Protein AF-A0A8S0FG00-F1 (afdb_monomer_lite)

Sequence (134 aa):
MITYLLPLLIGYTGGKLVGGERGGVVGAITTMGVIVGADMPMFLGSMIAGPLGGWCIKHFDRWVDGKIKSGFEMLVNNFSAGIIGMILAILAFLGIGPIVEALSKMLAAGVNFMVVHDMLPLASIFVEPAKILF

Structure (mmCIF, N/CA/C/O backbone):
data_AF-A0A8S0FG00-F1
#
_entry.id   AF-A0A8S0FG00-F1
#
loop_
_atom_site.group_PDB
_atom_site.id
_atom_site.type_symbol
_atom_site.label_atom_id
_atom_site.label_alt_id
_atom_site.label_comp_id
_atom_site.label_asym_id
_atom_site.label_entity_id
_atom_site.label_seq_id
_atom_site.pdbx_PDB_ins_code
_atom_site.Cartn_x
_atom_site.Cartn_y
_atom_site.Cartn_z
_atom_site.occupancy
_atom_site.B_iso_or_equiv
_atom_site.auth_seq_id
_atom_site.auth_comp_id
_atom_site.auth_asym_id
_atom_site.auth_atom_id
_atom_site.pdbx_PDB_model_num
ATOM 1 N N . MET A 1 1 ? 11.756 -12.050 -1.640 1.00 77.12 1 MET A N 1
ATOM 2 C CA . MET A 1 1 ? 11.766 -10.809 -0.823 1.00 77.12 1 MET A CA 1
ATOM 3 C C . MET A 1 1 ? 11.304 -9.592 -1.617 1.00 77.12 1 MET A C 1
ATOM 5 O O . MET A 1 1 ? 10.416 -8.901 -1.143 1.00 77.12 1 MET A O 1
ATOM 9 N N . ILE A 1 2 ? 11.851 -9.360 -2.813 1.00 85.06 2 ILE A N 1
ATOM 10 C CA . ILE A 1 2 ? 11.575 -8.170 -3.637 1.00 85.06 2 ILE A CA 1
ATOM 11 C C . ILE A 1 2 ? 10.119 -8.098 -4.134 1.00 85.06 2 ILE A C 1
ATOM 13 O O . ILE A 1 2 ? 9.536 -7.028 -4.136 1.00 85.06 2 ILE A O 1
ATOM 17 N N . THR A 1 3 ? 9.489 -9.224 -4.476 1.00 85.75 3 THR A N 1
ATOM 18 C CA . THR A 1 3 ? 8.106 -9.227 -4.996 1.00 85.75 3 THR A CA 1
ATOM 19 C C . THR A 1 3 ? 7.037 -8.991 -3.926 1.00 85.75 3 THR A C 1
ATOM 21 O O . THR A 1 3 ? 6.010 -8.390 -4.206 1.00 85.75 3 THR A O 1
ATOM 24 N N . TYR A 1 4 ? 7.268 -9.462 -2.697 1.00 90.94 4 TYR A N 1
ATOM 25 C CA . TYR A 1 4 ? 6.240 -9.492 -1.649 1.00 90.94 4 TYR A CA 1
ATOM 26 C C . TYR A 1 4 ? 6.625 -8.636 -0.448 1.00 90.94 4 TYR A C 1
ATOM 28 O O . TYR A 1 4 ? 5.962 -7.656 -0.137 1.00 90.94 4 TYR A O 1
ATOM 36 N N . LEU A 1 5 ? 7.723 -8.996 0.222 1.00 93.06 5 LEU A N 1
ATOM 37 C CA . LEU A 1 5 ? 8.092 -8.423 1.512 1.00 93.06 5 LEU A CA 1
ATOM 38 C C . LEU A 1 5 ? 8.384 -6.922 1.424 1.00 93.06 5 LEU A C 1
ATOM 40 O O . LEU A 1 5 ? 7.823 -6.161 2.203 1.00 93.06 5 LEU A O 1
ATOM 44 N N . LEU A 1 6 ? 9.242 -6.493 0.492 1.00 93.62 6 LEU A N 1
ATOM 45 C CA . LEU A 1 6 ? 9.607 -5.076 0.392 1.00 93.62 6 LEU A CA 1
ATOM 46 C C . LEU A 1 6 ? 8.406 -4.193 -0.000 1.00 93.62 6 LEU A C 1
ATOM 48 O O . LEU A 1 6 ? 8.141 -3.236 0.730 1.00 93.62 6 LEU A O 1
ATOM 52 N N . PRO A 1 7 ? 7.614 -4.525 -1.041 1.00 93.81 7 PRO A N 1
ATOM 53 C CA . PRO A 1 7 ? 6.412 -3.765 -1.363 1.00 93.81 7 PRO A CA 1
ATOM 54 C C . PRO A 1 7 ? 5.398 -3.751 -0.216 1.00 93.81 7 PRO A C 1
ATOM 56 O O . PRO A 1 7 ? 4.852 -2.698 0.095 1.00 93.81 7 PRO A O 1
ATOM 59 N N . LEU A 1 8 ? 5.187 -4.871 0.488 1.00 96.19 8 LEU A N 1
ATOM 60 C CA . LEU A 1 8 ? 4.289 -4.904 1.650 1.00 96.19 8 LEU A CA 1
ATOM 61 C C . LEU A 1 8 ? 4.749 -3.972 2.774 1.00 96.19 8 LEU A C 1
ATOM 63 O O . LEU A 1 8 ? 3.917 -3.291 3.368 1.00 96.19 8 LEU A O 1
ATOM 67 N N . LEU A 1 9 ? 6.052 -3.909 3.057 1.00 96.50 9 LEU A N 1
ATOM 68 C CA . LEU A 1 9 ? 6.595 -3.000 4.070 1.00 96.50 9 LEU A CA 1
ATOM 69 C C . LEU A 1 9 ? 6.442 -1.532 3.660 1.00 96.50 9 LEU A C 1
ATOM 71 O O . LEU A 1 9 ? 6.124 -0.694 4.505 1.00 96.50 9 LEU A O 1
ATOM 75 N N . ILE A 1 10 ? 6.614 -1.220 2.375 1.00 95.62 10 ILE A N 1
ATOM 76 C CA . ILE A 1 10 ? 6.372 0.125 1.834 1.00 95.62 10 ILE A CA 1
ATOM 77 C C . ILE A 1 10 ? 4.894 0.483 1.962 1.00 95.62 10 ILE A C 1
ATOM 79 O O . ILE A 1 10 ? 4.562 1.543 2.494 1.00 95.62 10 ILE A O 1
ATOM 83 N N . GLY A 1 11 ? 4.012 -0.430 1.561 1.00 96.88 11 GLY A N 1
ATOM 84 C CA . GLY A 1 11 ? 2.568 -0.289 1.690 1.00 96.88 11 GLY A CA 1
ATOM 85 C C . GLY A 1 11 ? 2.123 -0.073 3.136 1.00 96.88 11 GLY A C 1
ATOM 86 O O . GLY A 1 11 ? 1.365 0.856 3.424 1.00 96.88 11 GLY A O 1
ATOM 87 N N . TYR A 1 12 ? 2.643 -0.882 4.062 1.00 98.12 12 TYR A N 1
ATOM 88 C CA . TYR A 1 12 ? 2.389 -0.744 5.495 1.00 98.12 12 TYR A CA 1
ATOM 89 C C . TYR A 1 12 ? 2.873 0.607 6.017 1.00 98.12 12 TYR A C 1
ATOM 91 O O . TYR A 1 12 ? 2.142 1.307 6.712 1.00 98.12 12 TYR A O 1
ATOM 9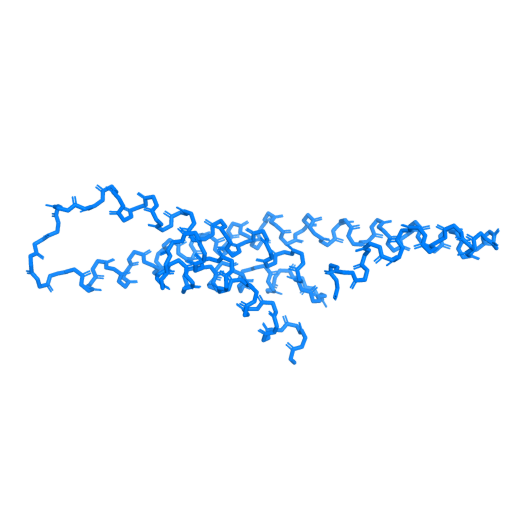9 N N . THR A 1 13 ? 4.094 1.005 5.668 1.00 97.44 13 THR A N 1
ATOM 100 C CA . THR A 1 13 ? 4.679 2.265 6.140 1.00 97.44 13 THR A CA 1
ATOM 101 C C . THR A 1 13 ? 3.896 3.462 5.608 1.00 97.44 13 THR A C 1
ATOM 103 O O . THR A 1 13 ? 3.518 4.341 6.382 1.00 97.44 13 THR A O 1
ATOM 106 N N . GLY A 1 14 ? 3.567 3.468 4.314 1.00 96.62 14 GLY A N 1
ATOM 107 C CA . GLY A 1 14 ? 2.749 4.508 3.695 1.00 96.62 14 GLY A CA 1
ATOM 108 C C . GLY A 1 14 ? 1.349 4.592 4.304 1.00 96.62 14 GLY A C 1
ATOM 109 O O . GLY A 1 14 ? 0.886 5.679 4.650 1.00 96.62 14 GLY A O 1
ATOM 110 N N . GLY A 1 15 ? 0.696 3.448 4.518 1.00 97.69 15 GLY A N 1
ATOM 111 C CA . GLY A 1 15 ? -0.599 3.393 5.195 1.00 97.69 15 GLY A CA 1
ATOM 112 C C . GLY A 1 15 ? -0.526 3.881 6.641 1.00 97.69 15 GLY A C 1
ATOM 113 O O . GLY A 1 15 ? -1.399 4.631 7.091 1.00 97.69 15 GLY A O 1
ATOM 114 N N . LYS A 1 16 ? 0.549 3.529 7.354 1.00 98.06 16 LYS A N 1
ATOM 115 C CA . LYS A 1 16 ? 0.779 3.928 8.744 1.00 98.06 16 LYS A CA 1
ATOM 116 C C . LYS A 1 16 ? 0.989 5.427 8.903 1.00 98.06 16 LYS A C 1
ATOM 118 O O . LYS A 1 16 ? 0.446 6.014 9.837 1.00 98.06 16 LYS A O 1
ATOM 123 N N . LEU A 1 17 ? 1.706 6.056 7.975 1.00 97.50 17 LEU A N 1
ATOM 124 C CA . LEU A 1 17 ? 1.891 7.510 7.960 1.00 97.50 17 LEU A CA 1
ATOM 125 C C . LEU A 1 17 ? 0.560 8.265 7.837 1.00 97.50 17 LEU A C 1
ATOM 127 O O . LEU A 1 17 ? 0.406 9.343 8.409 1.00 97.50 17 LEU A O 1
ATOM 131 N N . VAL A 1 18 ? -0.419 7.701 7.125 1.00 96.75 18 VAL A N 1
ATOM 132 C CA . VAL A 1 18 ? -1.717 8.354 6.926 1.00 96.75 18 VAL A CA 1
ATOM 133 C C . VAL A 1 18 ? -2.703 8.034 8.052 1.00 96.75 18 VAL A C 1
ATOM 135 O O . VAL A 1 18 ? -3.314 8.959 8.601 1.00 96.75 18 VAL A O 1
ATOM 138 N N . GLY A 1 19 ? -2.871 6.751 8.386 1.00 93.75 19 GLY A N 1
ATOM 139 C CA . GLY A 1 19 ? -3.941 6.234 9.252 1.00 93.75 19 GLY A CA 1
ATOM 140 C C . GLY A 1 19 ? -3.477 5.536 10.536 1.00 93.75 19 GLY A C 1
ATOM 141 O O . GLY A 1 19 ? -4.250 4.778 11.118 1.00 93.75 19 GLY A O 1
ATOM 142 N N . GLY A 1 20 ? -2.230 5.739 10.975 1.00 96.12 20 GLY A N 1
ATOM 143 C CA . GLY A 1 20 ? -1.679 5.078 12.165 1.00 96.12 20 GLY A CA 1
ATOM 144 C C . GLY A 1 20 ? -1.568 3.558 11.996 1.00 96.12 20 GLY A C 1
ATOM 145 O O . GLY A 1 20 ? -1.541 3.054 10.879 1.00 96.12 20 GLY A O 1
ATOM 146 N N . GLU A 1 21 ? -1.523 2.789 13.086 1.00 95.31 21 GLU A N 1
ATOM 147 C CA . GLU A 1 21 ? -1.324 1.327 12.988 1.00 95.31 21 GLU A CA 1
ATOM 148 C C . GLU A 1 21 ? -2.398 0.628 12.142 1.00 95.31 21 GLU A C 1
ATOM 150 O O . GLU A 1 21 ? -2.084 -0.229 11.318 1.00 95.31 21 GLU A O 1
ATOM 155 N N . ARG A 1 22 ? -3.665 1.045 12.269 1.00 95.06 22 ARG A N 1
ATOM 156 C CA . ARG A 1 22 ? -4.760 0.498 11.451 1.00 95.06 22 ARG A CA 1
ATOM 157 C C . ARG A 1 22 ? -4.586 0.836 9.976 1.00 95.06 22 ARG A C 1
ATOM 159 O O . ARG A 1 22 ? -4.796 -0.024 9.123 1.00 95.06 22 ARG A O 1
ATOM 166 N N . GLY A 1 23 ? -4.142 2.057 9.685 1.00 96.75 23 GLY A N 1
ATOM 167 C CA . GLY A 1 23 ? -3.748 2.461 8.341 1.00 96.75 23 GLY A CA 1
ATOM 168 C C . GLY A 1 23 ? -2.632 1.603 7.765 1.00 96.75 23 GLY A C 1
ATOM 169 O O . GLY A 1 23 ? -2.696 1.256 6.590 1.00 96.75 23 GLY A O 1
ATOM 170 N N . GLY A 1 24 ? -1.658 1.202 8.582 1.00 97.44 24 GLY A N 1
ATOM 171 C CA . GLY A 1 24 ? -0.599 0.288 8.158 1.00 97.44 24 GLY A CA 1
ATOM 172 C C . GLY A 1 24 ? -1.139 -1.081 7.756 1.00 97.44 24 GLY A C 1
ATOM 173 O O . GLY A 1 24 ? -0.837 -1.567 6.666 1.00 97.44 24 GLY A O 1
ATOM 174 N N . VAL A 1 25 ? -2.006 -1.671 8.583 1.00 96.75 25 VAL A N 1
ATOM 175 C CA . VAL A 1 25 ? -2.632 -2.972 8.287 1.00 96.75 25 VAL A CA 1
ATOM 176 C C . VAL A 1 25 ? -3.458 -2.912 6.998 1.00 96.75 25 VAL A C 1
ATOM 178 O O . VAL A 1 25 ? -3.265 -3.736 6.106 1.00 96.75 25 VAL A O 1
ATOM 181 N N . VAL A 1 26 ? -4.335 -1.913 6.849 1.00 97.81 26 VAL A N 1
ATOM 182 C CA . VAL A 1 26 ? -5.169 -1.764 5.639 1.00 97.81 26 VAL A CA 1
ATOM 183 C C . VAL A 1 26 ? -4.326 -1.417 4.407 1.00 97.81 26 VAL A C 1
ATOM 185 O O . VAL A 1 26 ? -4.592 -1.928 3.317 1.00 97.81 26 VAL A O 1
ATOM 188 N N . GLY A 1 27 ? -3.279 -0.606 4.566 1.00 97.50 27 GLY A N 1
ATOM 189 C CA . GLY A 1 27 ? -2.317 -0.291 3.510 1.00 97.50 27 GLY A CA 1
ATOM 190 C C . GLY A 1 27 ? -1.568 -1.528 3.013 1.00 97.50 27 GLY A C 1
ATOM 191 O O . GLY A 1 27 ? -1.420 -1.708 1.803 1.00 97.50 27 GLY A O 1
ATOM 192 N N . ALA A 1 28 ? -1.174 -2.431 3.915 1.00 97.81 28 ALA A N 1
ATOM 193 C CA . ALA A 1 28 ? -0.562 -3.708 3.555 1.00 97.81 28 ALA A CA 1
ATOM 194 C C . ALA A 1 28 ? -1.541 -4.631 2.809 1.00 97.81 28 ALA A C 1
ATOM 196 O O . ALA A 1 28 ? -1.178 -5.185 1.771 1.00 97.81 28 ALA A O 1
ATOM 197 N N . ILE A 1 29 ? -2.793 -4.745 3.273 1.00 97.31 29 ILE A N 1
ATOM 198 C CA . ILE A 1 29 ? -3.832 -5.537 2.585 1.00 97.31 29 ILE A CA 1
ATOM 199 C C . ILE A 1 29 ? -4.076 -4.994 1.171 1.00 97.31 29 ILE A C 1
ATOM 201 O O . ILE A 1 29 ? -4.059 -5.749 0.201 1.00 97.31 29 ILE A O 1
ATOM 205 N N . THR A 1 30 ? -4.240 -3.676 1.041 1.00 96.75 30 THR A N 1
ATOM 206 C CA . THR A 1 30 ? -4.458 -3.014 -0.256 1.00 96.75 30 THR A CA 1
ATOM 207 C C . THR A 1 30 ? -3.275 -3.247 -1.197 1.00 96.75 30 THR A C 1
ATOM 209 O O . THR A 1 30 ? -3.455 -3.557 -2.373 1.00 96.75 30 THR A O 1
ATOM 212 N N . THR A 1 31 ? -2.055 -3.165 -0.664 1.00 96.44 31 THR A N 1
ATOM 213 C CA . THR A 1 31 ? -0.818 -3.425 -1.409 1.00 96.44 31 THR A CA 1
ATOM 214 C C . THR A 1 31 ? -0.732 -4.866 -1.897 1.00 96.44 31 THR A C 1
ATOM 216 O O . THR A 1 31 ? -0.278 -5.097 -3.016 1.00 96.44 31 THR A O 1
ATOM 219 N N . MET A 1 32 ? -1.225 -5.835 -1.120 1.00 96.25 32 MET A N 1
ATOM 220 C CA . MET A 1 32 ? -1.303 -7.223 -1.573 1.00 96.25 32 MET A CA 1
ATOM 221 C C . MET A 1 32 ? -2.164 -7.360 -2.834 1.00 96.25 32 MET A C 1
ATOM 223 O O . MET A 1 32 ? -1.786 -8.090 -3.746 1.00 96.25 32 MET A O 1
ATOM 227 N N . GLY A 1 33 ? -3.265 -6.608 -2.930 1.00 94.00 33 GLY A N 1
ATOM 228 C CA . GLY A 1 33 ? -4.086 -6.551 -4.144 1.00 94.00 33 GLY A CA 1
ATOM 229 C C . GLY A 1 33 ? -3.296 -6.119 -5.381 1.00 94.00 33 GLY A C 1
ATOM 230 O O . GLY A 1 33 ? -3.445 -6.706 -6.448 1.00 94.00 33 GLY A O 1
ATOM 231 N N . VAL A 1 34 ? -2.388 -5.154 -5.228 1.00 93.12 34 VAL A N 1
ATOM 232 C CA . VAL A 1 34 ? -1.516 -4.705 -6.323 1.00 93.12 34 VAL A CA 1
ATOM 233 C C . VAL A 1 34 ? -0.468 -5.753 -6.689 1.00 93.12 34 VAL A C 1
ATOM 235 O O . VAL A 1 34 ? -0.234 -5.986 -7.870 1.00 93.12 34 VAL A O 1
ATOM 238 N N . ILE A 1 35 ? 0.152 -6.395 -5.694 1.00 93.25 35 ILE A N 1
ATOM 239 C CA . ILE A 1 35 ? 1.196 -7.408 -5.914 1.00 93.25 35 ILE A CA 1
ATOM 240 C C . ILE A 1 35 ? 0.640 -8.620 -6.666 1.00 93.25 35 ILE A C 1
ATOM 242 O O . ILE A 1 35 ? 1.298 -9.134 -7.559 1.00 93.25 35 ILE A O 1
ATOM 246 N N . VAL A 1 36 ? -0.566 -9.081 -6.321 1.00 90.75 36 VAL A N 1
ATOM 247 C CA . VAL A 1 36 ? -1.194 -10.229 -7.003 1.00 90.75 36 VAL A CA 1
ATOM 248 C C . VAL A 1 36 ? -1.592 -9.885 -8.445 1.00 90.75 36 VAL A C 1
ATOM 250 O O . VAL A 1 36 ? -1.744 -10.782 -9.267 1.00 90.75 36 VAL A O 1
ATOM 253 N N . GLY A 1 37 ? -1.753 -8.597 -8.761 1.00 82.62 37 GLY A N 1
ATOM 254 C CA . GLY A 1 37 ? -2.153 -8.115 -10.082 1.00 82.62 37 GLY A CA 1
ATOM 255 C C . GLY A 1 37 ? -1.024 -7.915 -11.086 1.00 82.62 37 GLY A C 1
ATOM 256 O O . GLY A 1 37 ? -1.317 -7.452 -12.182 1.00 82.62 37 GLY A O 1
ATOM 257 N N . ALA A 1 38 ? 0.232 -8.214 -10.739 1.00 82.44 38 ALA A N 1
ATOM 258 C CA . ALA A 1 38 ? 1.361 -8.006 -11.640 1.00 82.44 38 ALA A CA 1
ATOM 259 C C . ALA A 1 38 ? 2.464 -9.059 -11.471 1.00 82.44 38 ALA A C 1
ATOM 261 O O . ALA A 1 38 ? 2.789 -9.477 -10.362 1.00 82.44 38 ALA A O 1
ATOM 262 N N . ASP A 1 39 ? 3.119 -9.401 -12.581 1.00 80.81 39 ASP A N 1
ATOM 263 C CA . ASP A 1 39 ? 4.244 -10.350 -12.612 1.00 80.81 39 ASP A CA 1
ATOM 264 C C . ASP A 1 39 ? 5.594 -9.718 -12.216 1.00 80.81 39 ASP A C 1
ATOM 266 O O . ASP A 1 39 ? 6.634 -10.380 -12.208 1.00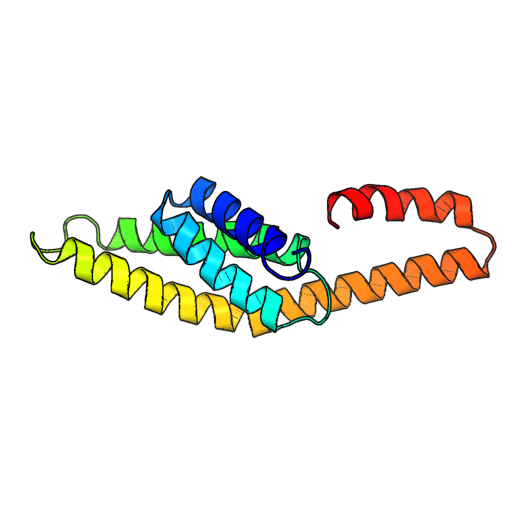 80.81 39 ASP A O 1
ATOM 270 N N . MET A 1 40 ? 5.605 -8.424 -11.886 1.00 80.56 40 MET A N 1
ATOM 271 C CA . MET A 1 40 ? 6.804 -7.660 -11.543 1.00 80.56 40 MET A CA 1
ATOM 272 C C . MET A 1 40 ? 6.713 -7.050 -10.137 1.00 80.56 40 MET A C 1
ATOM 274 O O . MET A 1 40 ? 5.611 -6.821 -9.639 1.00 80.56 40 MET A O 1
ATOM 278 N N . PRO A 1 41 ? 7.846 -6.761 -9.467 1.00 84.50 41 PRO A N 1
ATOM 279 C CA . PRO A 1 41 ? 7.831 -6.110 -8.159 1.00 84.50 41 PRO A CA 1
ATOM 280 C C . PRO A 1 41 ? 7.084 -4.768 -8.166 1.00 84.50 41 PRO A C 1
ATOM 282 O O . PRO A 1 41 ? 7.462 -3.834 -8.870 1.00 84.50 41 PRO A O 1
ATOM 285 N N . MET A 1 42 ? 6.038 -4.654 -7.342 1.00 88.69 42 MET A N 1
ATOM 286 C CA . MET A 1 42 ? 5.128 -3.500 -7.333 1.00 88.69 42 MET A CA 1
ATOM 287 C C . MET A 1 42 ? 5.532 -2.415 -6.331 1.00 88.69 42 MET A C 1
ATOM 289 O O . MET A 1 42 ? 4.724 -1.993 -5.504 1.00 88.69 42 MET A O 1
ATOM 293 N N . PHE A 1 43 ? 6.769 -1.927 -6.410 1.00 90.00 43 PHE A N 1
ATOM 294 C CA . PHE A 1 43 ? 7.246 -0.821 -5.571 1.00 90.00 43 PHE A CA 1
ATOM 295 C C . PHE A 1 43 ? 6.395 0.441 -5.755 1.00 90.00 43 PHE A C 1
ATOM 297 O O . PHE A 1 43 ? 5.732 0.881 -4.816 1.00 90.00 43 PHE A O 1
ATOM 304 N N . LEU A 1 44 ? 6.294 0.954 -6.982 1.00 88.44 44 LEU A N 1
ATOM 305 C CA . LEU A 1 44 ? 5.469 2.127 -7.290 1.00 88.44 44 LEU A CA 1
ATOM 306 C C . LEU A 1 44 ? 3.986 1.907 -6.948 1.00 88.44 44 LEU A C 1
ATOM 308 O O . LEU A 1 44 ? 3.335 2.773 -6.365 1.00 88.44 44 LEU A O 1
ATOM 312 N N . GLY A 1 45 ? 3.473 0.711 -7.236 1.00 91.00 45 GLY A N 1
ATOM 313 C CA . GLY A 1 45 ? 2.115 0.320 -6.869 1.00 91.00 45 GLY A CA 1
ATOM 314 C C . GLY A 1 45 ? 1.869 0.374 -5.358 1.00 91.00 45 GLY A C 1
ATOM 315 O O . GLY A 1 45 ? 0.863 0.927 -4.916 1.00 91.00 45 GLY A O 1
ATOM 316 N N . SER A 1 46 ? 2.814 -0.124 -4.558 1.00 93.88 46 SER A N 1
ATOM 317 C CA . SER A 1 46 ? 2.743 -0.103 -3.092 1.00 93.88 46 SER A CA 1
ATOM 318 C C . SER A 1 46 ? 2.841 1.303 -2.492 1.00 93.88 46 SER A C 1
ATOM 320 O O . SER A 1 46 ? 2.142 1.600 -1.521 1.00 93.88 46 SER A O 1
ATOM 322 N N . MET A 1 47 ? 3.626 2.199 -3.103 1.00 93.31 47 MET A N 1
ATOM 323 C CA . MET A 1 47 ? 3.732 3.606 -2.687 1.00 93.31 47 MET A CA 1
ATOM 324 C C . MET A 1 47 ? 2.417 4.372 -2.865 1.00 93.31 47 MET A C 1
ATOM 326 O O . MET A 1 47 ? 2.164 5.325 -2.133 1.00 93.31 47 MET A O 1
ATOM 330 N N . ILE A 1 48 ? 1.574 3.951 -3.811 1.00 93.06 48 ILE A N 1
ATOM 331 C CA . ILE A 1 48 ? 0.252 4.541 -4.051 1.00 93.06 48 ILE A CA 1
ATOM 332 C C . ILE A 1 48 ? -0.803 3.838 -3.183 1.00 93.06 48 ILE A C 1
ATOM 334 O O . ILE A 1 48 ? -1.544 4.482 -2.438 1.00 93.06 48 ILE A O 1
ATOM 338 N N . ALA A 1 49 ? -0.850 2.507 -3.240 1.00 95.38 49 ALA A N 1
ATOM 339 C CA . ALA A 1 49 ? -1.854 1.690 -2.564 1.00 95.38 49 ALA A CA 1
ATOM 340 C C . ALA A 1 49 ? -1.796 1.783 -1.033 1.00 95.38 49 ALA A C 1
ATOM 342 O O . ALA A 1 49 ? -2.842 1.840 -0.387 1.00 95.38 49 ALA A O 1
ATOM 343 N N . GLY A 1 50 ? -0.596 1.829 -0.448 1.00 96.31 50 GLY A N 1
ATOM 344 C CA . GLY A 1 50 ? -0.405 1.910 1.000 1.00 96.31 50 GLY A CA 1
ATOM 345 C C . GLY A 1 50 ? -1.078 3.137 1.625 1.00 96.31 50 GLY A C 1
ATOM 346 O O . GLY A 1 50 ? -2.002 2.977 2.429 1.00 96.31 50 GLY A O 1
ATOM 347 N N . PRO A 1 51 ? -0.671 4.3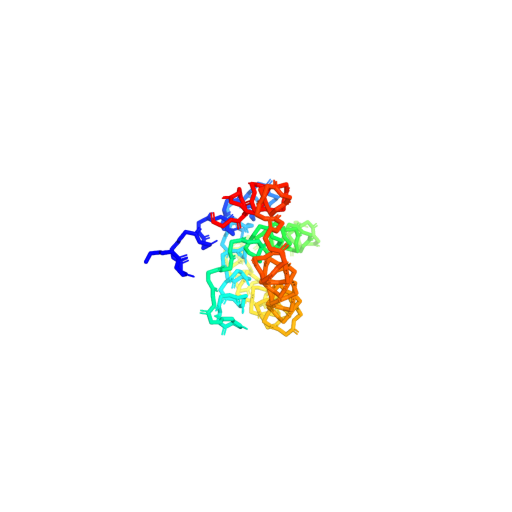65 1.246 1.00 97.12 51 PRO A N 1
ATOM 348 C CA . PRO A 1 51 ? -1.291 5.600 1.722 1.00 97.12 51 PRO A CA 1
ATOM 349 C C . PRO A 1 51 ? -2.788 5.693 1.420 1.00 97.12 51 PRO A C 1
ATOM 351 O O . PRO A 1 51 ? -3.535 6.175 2.269 1.00 97.12 51 PRO A O 1
ATOM 354 N N . LEU A 1 52 ? -3.246 5.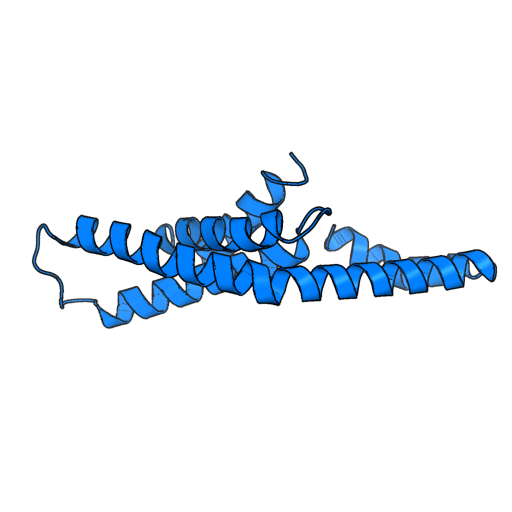204 0.259 1.00 96.75 52 LEU A N 1
ATOM 355 C CA . LEU A 1 52 ? -4.676 5.153 -0.070 1.00 96.75 52 LEU A CA 1
ATOM 356 C C . LEU A 1 52 ? -5.451 4.262 0.908 1.00 96.75 52 LEU A C 1
ATOM 358 O O . LEU A 1 52 ? -6.472 4.692 1.446 1.00 96.75 52 LEU A O 1
ATOM 362 N N . GLY A 1 53 ? -4.934 3.067 1.210 1.00 96.88 53 GLY A N 1
ATOM 363 C CA . GLY A 1 53 ? -5.492 2.179 2.232 1.00 96.88 53 GLY A CA 1
ATOM 364 C C . GLY A 1 53 ? -5.579 2.849 3.602 1.00 96.88 53 GLY A C 1
ATOM 365 O O . GLY A 1 53 ? -6.630 2.834 4.250 1.00 96.88 53 GLY A O 1
ATOM 366 N N . GLY A 1 54 ? -4.495 3.516 4.005 1.00 97.12 54 GLY A N 1
ATOM 367 C CA . GLY A 1 54 ? -4.440 4.292 5.242 1.00 97.12 54 GLY A CA 1
ATOM 368 C C . GLY A 1 54 ? -5.427 5.460 5.280 1.00 97.12 54 GLY A C 1
ATOM 369 O O . GLY A 1 54 ? -6.045 5.721 6.314 1.00 97.12 54 GLY A O 1
ATOM 370 N N . TRP A 1 55 ? -5.616 6.146 4.156 1.00 97.88 55 TRP A N 1
ATOM 371 C CA . TRP A 1 55 ? -6.550 7.260 4.034 1.00 97.88 55 TRP A CA 1
ATOM 372 C C . TRP A 1 55 ? -8.004 6.803 4.166 1.00 97.88 55 TRP A C 1
ATOM 374 O O . TRP A 1 55 ? -8.764 7.398 4.935 1.00 97.88 55 TRP A O 1
ATOM 384 N N . CYS A 1 56 ? -8.378 5.721 3.481 1.00 97.00 56 CYS A N 1
ATOM 385 C CA . CYS A 1 56 ? -9.732 5.175 3.527 1.00 97.00 56 CYS A CA 1
ATOM 386 C C . CYS A 1 56 ? -10.123 4.724 4.938 1.00 97.00 56 CYS A C 1
ATOM 388 O O . CYS A 1 56 ? -11.199 5.095 5.414 1.00 97.00 56 CYS A O 1
ATOM 390 N N . ILE A 1 57 ? -9.251 3.981 5.634 1.00 96.94 57 ILE A N 1
ATOM 391 C CA . ILE A 1 57 ? -9.566 3.532 6.997 1.00 96.94 57 ILE A CA 1
ATOM 392 C C . ILE A 1 57 ? -9.600 4.701 7.981 1.00 96.94 57 ILE A C 1
ATOM 394 O O . ILE A 1 57 ? -10.519 4.784 8.786 1.00 96.94 57 ILE A O 1
ATOM 398 N N . LYS A 1 58 ? -8.693 5.679 7.852 1.00 96.69 58 LYS A N 1
ATOM 399 C CA . LYS A 1 58 ? -8.733 6.901 8.668 1.00 96.69 58 LYS A CA 1
ATOM 400 C C . LYS A 1 58 ? -10.056 7.646 8.500 1.00 96.69 58 LYS A C 1
ATOM 402 O O . LYS A 1 58 ? -10.591 8.186 9.467 1.00 96.69 58 LYS A O 1
ATOM 407 N N . HIS A 1 59 ? -10.566 7.719 7.273 1.00 96.25 59 HIS A N 1
ATOM 408 C CA . HIS A 1 59 ? -11.827 8.396 6.997 1.00 96.25 59 HIS A CA 1
ATOM 409 C C . HIS A 1 59 ? -13.013 7.648 7.616 1.00 96.25 59 HIS A C 1
ATOM 411 O O . HIS A 1 59 ? -13.868 8.273 8.243 1.00 96.25 59 HIS A O 1
ATOM 417 N N . PHE A 1 60 ? -13.030 6.319 7.497 1.00 95.38 60 PHE A N 1
ATOM 418 C CA . PHE A 1 60 ? -14.027 5.476 8.153 1.00 95.38 60 PHE A CA 1
ATOM 419 C C . PHE A 1 60 ? -13.987 5.630 9.679 1.00 95.38 60 PHE A C 1
ATOM 421 O O . PHE A 1 60 ? -15.024 5.862 10.298 1.00 95.38 60 PHE A O 1
ATOM 428 N N . ASP A 1 61 ? -12.797 5.589 10.274 1.00 93.31 61 ASP A N 1
ATOM 429 C CA . ASP A 1 61 ? -12.608 5.693 11.722 1.00 93.31 61 ASP A CA 1
ATOM 430 C C . ASP A 1 61 ? -13.176 7.002 12.266 1.00 93.31 61 ASP A C 1
ATOM 432 O O . ASP A 1 61 ? -13.938 6.998 13.228 1.00 93.31 61 ASP A O 1
ATOM 436 N N . ARG A 1 62 ? -12.909 8.120 11.581 1.00 93.44 62 ARG A N 1
ATOM 437 C CA . ARG A 1 62 ? -13.483 9.428 11.931 1.00 93.44 62 ARG A CA 1
ATOM 438 C C . ARG A 1 62 ? -15.006 9.469 11.826 1.00 93.44 62 ARG A C 1
ATOM 440 O O . ARG A 1 62 ? -15.640 10.243 12.533 1.00 93.44 62 ARG A O 1
ATOM 447 N N . TRP A 1 63 ? -15.599 8.696 10.921 1.00 93.06 63 TRP A N 1
ATOM 448 C CA . TRP A 1 63 ? -17.048 8.685 10.724 1.00 93.06 63 TRP A CA 1
ATOM 449 C C . TRP A 1 63 ? -17.787 7.871 11.790 1.00 93.06 63 TRP A C 1
ATOM 451 O O . TRP A 1 63 ? -18.953 8.154 12.094 1.00 93.06 63 TRP A O 1
ATOM 461 N N . VAL A 1 64 ? -17.118 6.861 12.341 1.00 90.88 64 VAL A N 1
ATOM 462 C CA . VAL A 1 64 ? -17.672 5.937 13.335 1.00 90.88 64 VAL A CA 1
ATOM 463 C C . VAL A 1 64 ? -17.275 6.328 14.770 1.00 90.88 64 VAL A C 1
ATOM 465 O O . VAL A 1 64 ? -17.856 5.820 15.730 1.00 90.88 64 VAL A O 1
ATOM 468 N N . ASP A 1 65 ? -16.363 7.289 14.922 1.00 89.00 65 ASP A N 1
ATOM 469 C CA . ASP A 1 65 ? -15.926 7.816 16.214 1.00 89.00 65 ASP A CA 1
ATOM 470 C C . ASP A 1 65 ? -17.104 8.248 17.109 1.00 89.00 65 ASP A C 1
ATOM 472 O O . ASP A 1 65 ? -18.071 8.871 16.659 1.00 89.00 65 ASP A O 1
ATOM 476 N N . GLY A 1 66 ? -17.057 7.842 18.378 1.00 88.19 66 GLY A N 1
ATOM 477 C CA . GLY A 1 66 ? -18.114 8.075 19.370 1.00 88.19 66 GLY A CA 1
ATOM 478 C C . GLY A 1 66 ? -19.447 7.341 19.137 1.00 88.19 66 GLY A C 1
ATOM 479 O O . GLY A 1 66 ? -20.347 7.454 19.969 1.00 88.19 66 GLY A O 1
ATOM 480 N N . LYS A 1 67 ? -19.608 6.579 18.043 1.00 91.19 67 LYS A N 1
ATOM 481 C CA . LYS A 1 67 ? -20.851 5.834 17.738 1.00 91.19 67 LYS A CA 1
ATOM 482 C C . LYS A 1 67 ? -20.823 4.375 18.199 1.00 91.19 67 LYS A C 1
ATOM 484 O O . LYS A 1 67 ? -21.862 3.713 18.194 1.00 91.19 67 LYS A O 1
ATOM 489 N N . ILE A 1 68 ? -19.652 3.857 18.568 1.00 90.94 68 ILE A N 1
ATOM 490 C CA . ILE A 1 68 ? -19.468 2.458 18.969 1.00 90.94 68 ILE A CA 1
ATOM 491 C C . ILE A 1 68 ? -19.649 2.339 20.481 1.00 90.94 68 ILE A C 1
ATOM 493 O O . ILE A 1 68 ? -19.087 3.110 21.252 1.00 90.94 68 ILE A O 1
ATOM 497 N N . LYS A 1 69 ? -20.426 1.344 20.917 1.00 90.94 69 LYS A N 1
ATOM 498 C CA . LYS A 1 69 ? -20.545 1.014 22.340 1.00 90.94 69 LYS A CA 1
ATOM 499 C C . LYS A 1 69 ? -19.233 0.424 22.858 1.00 90.94 69 LYS A C 1
ATOM 501 O O . LYS A 1 69 ? -18.612 -0.398 22.182 1.00 90.94 69 LYS A O 1
ATOM 506 N N . SER A 1 70 ? -18.882 0.767 24.094 1.00 89.94 70 SER A N 1
ATOM 507 C CA . SER A 1 70 ? -17.730 0.177 24.779 1.00 89.94 70 SER A CA 1
ATOM 508 C C . SER A 1 70 ? -17.796 -1.358 24.746 1.00 89.94 70 SER A C 1
ATOM 510 O O . SER A 1 70 ? -18.869 -1.949 24.887 1.00 89.94 70 SER A O 1
ATOM 512 N N . GLY A 1 71 ? -16.655 -2.000 24.485 1.00 90.25 71 GLY A N 1
ATOM 513 C CA . GLY A 1 71 ? -16.539 -3.452 24.301 1.00 90.25 71 GLY A CA 1
ATOM 514 C C . GLY A 1 71 ? -16.709 -3.944 22.856 1.00 90.25 71 GLY A C 1
ATOM 515 O O . GLY A 1 71 ? -16.189 -5.007 22.527 1.00 90.25 71 GLY A O 1
ATOM 516 N N . PHE A 1 72 ? -17.343 -3.172 21.962 1.00 92.62 72 PHE A N 1
ATOM 517 C CA . PHE A 1 72 ? -17.463 -3.520 20.532 1.00 92.62 72 PHE A CA 1
ATOM 518 C C . PHE A 1 72 ? -16.384 -2.887 19.643 1.00 92.62 72 PHE A C 1
ATOM 520 O O . PHE A 1 72 ? -16.273 -3.237 18.470 1.00 92.62 72 PHE A O 1
ATOM 527 N N . GLU A 1 73 ? -15.570 -1.981 20.179 1.00 90.00 73 GLU A N 1
ATOM 528 C CA . GLU A 1 73 ? -14.563 -1.222 19.426 1.00 90.00 73 GLU A CA 1
ATOM 529 C C . GLU A 1 73 ? -13.583 -2.126 18.677 1.00 90.00 73 GLU A C 1
ATOM 531 O O . GLU A 1 73 ? -13.403 -1.966 17.474 1.00 90.00 73 GLU A O 1
ATOM 536 N N . MET A 1 74 ? -13.012 -3.142 19.335 1.00 90.44 74 MET A N 1
ATOM 537 C CA . MET A 1 74 ? -12.100 -4.077 18.661 1.00 90.44 74 MET A CA 1
ATOM 538 C C . MET A 1 74 ? -12.791 -4.884 17.556 1.00 90.44 74 MET A C 1
ATOM 540 O O . MET A 1 74 ? -12.178 -5.149 16.521 1.00 90.44 74 MET A O 1
ATOM 544 N N . LEU A 1 75 ? -14.065 -5.243 17.745 1.00 92.62 75 LEU A N 1
ATOM 545 C CA . LEU A 1 75 ? -14.840 -5.961 16.736 1.00 92.62 75 LEU A CA 1
ATOM 546 C C . LEU A 1 75 ? -15.010 -5.088 15.491 1.00 92.62 75 LEU A C 1
ATOM 548 O O . LEU A 1 75 ? -14.634 -5.495 14.393 1.00 92.62 75 LEU A O 1
ATOM 552 N N . VAL A 1 76 ? -15.512 -3.865 15.669 1.00 93.12 76 VAL A N 1
ATOM 553 C CA . VAL A 1 76 ? -15.699 -2.916 14.567 1.00 93.12 76 VAL A CA 1
ATOM 554 C C . VAL A 1 76 ? -14.360 -2.598 13.909 1.00 93.12 76 VAL A C 1
ATOM 556 O O . VAL A 1 76 ? -14.282 -2.586 12.683 1.00 93.12 76 VAL A O 1
ATOM 559 N N . ASN A 1 77 ? -13.293 -2.422 14.687 1.00 92.69 77 ASN A N 1
ATOM 560 C CA . ASN A 1 77 ? -11.977 -2.075 14.165 1.00 92.69 77 ASN A CA 1
ATOM 561 C C . ASN A 1 77 ? -11.388 -3.176 13.271 1.00 92.69 77 ASN A C 1
ATOM 563 O O . ASN A 1 77 ? -10.879 -2.877 12.187 1.00 92.69 77 ASN A O 1
ATOM 567 N N . ASN A 1 78 ? -11.493 -4.439 13.684 1.00 93.75 78 ASN A N 1
ATOM 568 C CA . ASN A 1 78 ? -10.978 -5.568 12.909 1.00 93.75 78 ASN A CA 1
ATOM 569 C C . ASN A 1 78 ? -11.852 -5.866 11.684 1.00 93.75 78 ASN A C 1
ATOM 571 O O . ASN A 1 78 ? -11.326 -6.031 10.583 1.00 93.75 78 ASN A O 1
ATOM 575 N N . PHE A 1 79 ? -13.181 -5.878 11.840 1.00 95.25 79 PHE A N 1
ATOM 576 C CA . PHE A 1 79 ? -14.093 -6.138 10.722 1.00 95.25 79 PHE A CA 1
ATOM 577 C C . PHE A 1 79 ? -14.048 -5.033 9.667 1.00 95.25 79 PHE A C 1
ATOM 579 O O . PHE A 1 79 ? -13.984 -5.333 8.478 1.00 95.25 79 PHE A O 1
ATOM 586 N N . SER A 1 80 ? -14.031 -3.763 10.075 1.00 95.06 80 SER A N 1
ATOM 587 C CA . SER A 1 80 ? -13.919 -2.653 9.122 1.00 95.06 80 SER A CA 1
ATOM 588 C C . SER A 1 80 ? -12.583 -2.664 8.386 1.00 95.06 80 SER A C 1
ATOM 590 O O . SER A 1 80 ? -12.582 -2.513 7.169 1.00 95.06 80 SER A O 1
ATOM 592 N N . ALA A 1 81 ? -11.465 -2.925 9.075 1.00 95.31 81 ALA A N 1
ATOM 593 C CA . ALA A 1 81 ? -10.162 -3.063 8.424 1.00 95.31 81 ALA A CA 1
ATOM 594 C C . ALA A 1 81 ? -10.151 -4.219 7.409 1.00 95.31 81 ALA A C 1
ATOM 596 O O . ALA A 1 81 ? -9.628 -4.054 6.309 1.00 95.31 81 ALA A O 1
ATOM 597 N N . GLY A 1 82 ? -10.776 -5.353 7.741 1.00 96.19 82 GLY A N 1
ATOM 598 C CA . GLY A 1 82 ? -10.913 -6.493 6.833 1.00 96.19 82 GLY A CA 1
ATOM 599 C C . GLY A 1 82 ? -11.780 -6.190 5.607 1.00 96.19 82 GLY A C 1
ATOM 600 O O . GLY A 1 82 ? -11.349 -6.422 4.482 1.00 96.19 82 GLY A O 1
ATOM 601 N N . ILE A 1 83 ? -12.980 -5.633 5.803 1.00 96.75 83 ILE A N 1
ATOM 602 C CA . ILE A 1 83 ? -13.927 -5.341 4.712 1.00 96.75 83 ILE A CA 1
ATOM 603 C C . ILE A 1 83 ? -13.384 -4.236 3.802 1.00 96.75 83 ILE A C 1
ATOM 605 O O . ILE A 1 83 ? -13.344 -4.404 2.583 1.00 96.75 83 ILE A O 1
ATOM 609 N N . ILE A 1 84 ? -12.937 -3.118 4.383 1.00 96.81 84 ILE A N 1
ATOM 610 C CA . ILE A 1 84 ? -12.373 -1.995 3.624 1.00 96.81 84 ILE A CA 1
ATOM 611 C C . ILE A 1 84 ? -11.090 -2.443 2.927 1.00 96.81 84 ILE A C 1
ATOM 613 O O . ILE A 1 84 ? -10.935 -2.198 1.735 1.00 96.81 84 ILE A O 1
ATOM 617 N N . GLY A 1 85 ? -10.206 -3.154 3.632 1.00 97.19 85 GLY A N 1
ATOM 618 C CA . GLY A 1 85 ? -8.982 -3.697 3.052 1.00 97.19 85 GLY A CA 1
ATOM 619 C C . GLY A 1 85 ? -9.255 -4.624 1.870 1.00 97.19 85 GLY A C 1
ATOM 620 O O . GLY A 1 85 ? -8.609 -4.482 0.839 1.00 97.19 85 GLY A O 1
ATOM 621 N N . MET A 1 86 ? -10.240 -5.518 1.971 1.00 97.31 86 MET A N 1
ATOM 622 C CA . MET A 1 86 ? -10.623 -6.414 0.876 1.00 97.31 86 MET A CA 1
ATOM 623 C C . MET A 1 86 ? -11.142 -5.646 -0.345 1.00 97.31 86 MET A C 1
ATOM 625 O O . MET A 1 86 ? -10.695 -5.904 -1.462 1.00 97.31 86 MET A O 1
ATOM 629 N N . ILE A 1 87 ? -12.058 -4.691 -0.149 1.00 97.69 87 ILE A N 1
ATOM 630 C CA . ILE A 1 87 ? -12.592 -3.872 -1.249 1.00 97.69 87 ILE A CA 1
ATOM 631 C C . ILE A 1 87 ? -11.455 -3.108 -1.929 1.00 97.69 87 ILE A C 1
ATOM 633 O O . ILE A 1 87 ? -11.338 -3.126 -3.154 1.00 97.69 87 ILE A O 1
ATOM 637 N N . LEU A 1 88 ? -10.587 -2.475 -1.141 1.00 96.88 88 LEU A N 1
ATOM 638 C CA . LEU A 1 88 ? -9.451 -1.730 -1.668 1.00 96.88 88 LEU A CA 1
ATOM 639 C C . LEU A 1 88 ? -8.444 -2.637 -2.370 1.00 96.88 88 LEU A C 1
ATOM 641 O O . LEU A 1 88 ? -7.936 -2.243 -3.411 1.00 96.88 88 LEU A O 1
ATOM 645 N N . ALA A 1 89 ? -8.191 -3.847 -1.874 1.00 96.56 89 ALA A N 1
ATOM 646 C CA . ALA A 1 89 ? -7.325 -4.811 -2.546 1.00 96.56 89 ALA A CA 1
ATOM 647 C C . ALA A 1 89 ? -7.873 -5.202 -3.927 1.00 96.56 89 ALA A C 1
ATOM 649 O O . ALA A 1 89 ? -7.115 -5.224 -4.893 1.00 96.56 89 ALA A O 1
ATOM 650 N N . ILE A 1 90 ? -9.185 -5.434 -4.052 1.00 96.06 90 ILE A N 1
ATOM 651 C CA . ILE A 1 90 ? -9.823 -5.726 -5.346 1.00 96.06 90 ILE A CA 1
ATOM 652 C C . ILE A 1 90 ? -9.712 -4.519 -6.287 1.00 96.06 90 ILE A C 1
ATOM 654 O O . ILE A 1 90 ? -9.332 -4.669 -7.447 1.00 96.06 90 ILE A O 1
ATOM 658 N N . LEU A 1 91 ? -9.999 -3.310 -5.800 1.00 95.19 91 LEU A N 1
ATOM 659 C CA . LEU A 1 91 ? -9.875 -2.090 -6.605 1.00 95.19 91 LEU A CA 1
ATOM 660 C C . LEU A 1 91 ? -8.426 -1.823 -7.027 1.00 95.19 91 LEU A C 1
ATOM 662 O O . LEU A 1 91 ? -8.172 -1.396 -8.150 1.00 95.19 91 LEU A O 1
ATOM 666 N N . ALA A 1 92 ? -7.470 -2.093 -6.145 1.00 94.44 92 ALA A N 1
ATOM 667 C CA . ALA A 1 92 ? -6.054 -1.926 -6.417 1.00 94.44 92 ALA A CA 1
ATOM 668 C C . ALA A 1 92 ? -5.551 -2.963 -7.435 1.00 94.44 92 ALA A C 1
ATOM 670 O O . ALA A 1 92 ? -4.781 -2.603 -8.323 1.00 94.44 92 ALA A O 1
ATOM 671 N N . PHE A 1 93 ? -6.047 -4.202 -7.365 1.00 93.62 93 PHE A N 1
ATOM 672 C CA . PHE A 1 93 ? -5.807 -5.245 -8.365 1.00 93.62 93 PHE A CA 1
ATOM 673 C C . PHE A 1 93 ? -6.351 -4.848 -9.743 1.00 93.62 93 PHE A C 1
ATOM 675 O O . PHE A 1 93 ? -5.641 -4.956 -10.733 1.00 93.62 93 PHE A O 1
ATOM 682 N N . LEU A 1 94 ? -7.592 -4.354 -9.817 1.00 93.12 94 LEU A N 1
ATOM 683 C CA . LEU A 1 94 ? -8.238 -4.015 -11.092 1.00 93.12 94 LEU A CA 1
ATOM 684 C C . LEU A 1 94 ? -7.774 -2.674 -11.680 1.00 93.12 94 LEU A C 1
ATOM 686 O O . LEU A 1 94 ? -7.847 -2.478 -12.889 1.00 93.12 94 LEU A O 1
ATOM 690 N N . GLY A 1 95 ? -7.346 -1.737 -10.833 1.00 90.81 95 GLY A N 1
ATOM 691 C CA . GLY A 1 95 ? -6.978 -0.380 -11.231 1.00 90.81 95 GLY A CA 1
ATOM 692 C C . GLY A 1 95 ? -5.473 -0.143 -11.212 1.00 90.81 95 GLY A C 1
ATOM 693 O O . GLY A 1 95 ? -4.853 0.031 -12.257 1.00 90.81 95 GLY A O 1
ATOM 694 N N . ILE A 1 96 ? -4.878 -0.114 -10.016 1.00 88.75 96 ILE A N 1
ATOM 695 C CA . ILE A 1 96 ? -3.466 0.264 -9.831 1.00 88.75 96 ILE A CA 1
ATOM 696 C C . ILE A 1 96 ? -2.541 -0.744 -10.523 1.00 88.75 96 ILE A C 1
ATOM 698 O O . ILE A 1 96 ? -1.602 -0.322 -11.194 1.00 88.75 96 ILE A O 1
ATOM 702 N N . GLY A 1 97 ? -2.821 -2.045 -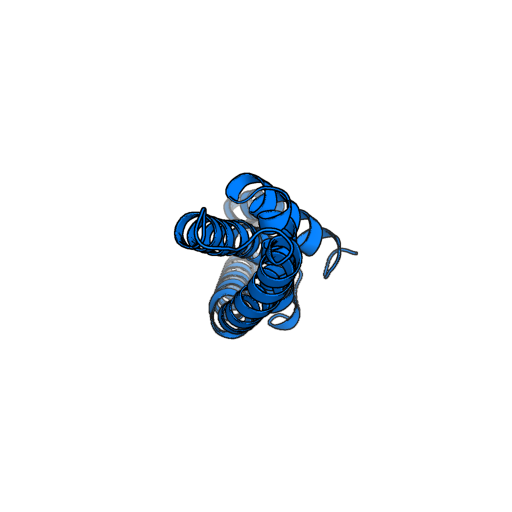10.403 1.00 85.69 97 GLY A N 1
ATOM 703 C CA . GLY A 1 97 ? -2.031 -3.116 -11.019 1.00 85.69 97 GLY A CA 1
ATOM 704 C C . GLY A 1 97 ? -1.774 -2.891 -12.519 1.00 85.69 97 GLY A C 1
ATOM 705 O O . GLY A 1 97 ? -0.634 -2.613 -12.902 1.00 85.69 97 GLY A O 1
ATOM 706 N N . PRO A 1 98 ? -2.827 -2.901 -13.355 1.00 87.50 98 PRO A N 1
ATOM 707 C CA . PRO A 1 98 ? -2.711 -2.715 -14.800 1.00 87.50 98 PRO A CA 1
ATOM 708 C C . PRO A 1 98 ? -2.074 -1.385 -15.206 1.00 87.50 98 PRO A C 1
ATOM 710 O O . PRO A 1 98 ? -1.312 -1.335 -16.171 1.00 87.50 98 PRO A O 1
ATOM 713 N N . ILE A 1 99 ? -2.358 -0.299 -14.478 1.00 89.00 99 ILE A N 1
ATOM 714 C CA . ILE A 1 99 ? -1.803 1.029 -14.781 1.00 89.00 99 ILE A CA 1
ATOM 715 C C . ILE A 1 99 ? -0.282 1.032 -14.595 1.00 89.00 99 ILE A C 1
ATOM 717 O O . ILE A 1 99 ? 0.450 1.519 -15.460 1.00 89.00 99 ILE A O 1
ATOM 721 N N . VAL A 1 100 ? 0.204 0.483 -13.480 1.00 85.50 100 VAL A N 1
ATOM 722 C CA . VAL A 1 100 ? 1.641 0.434 -13.171 1.00 85.50 100 VAL A CA 1
ATOM 723 C C . VAL A 1 100 ? 2.376 -0.511 -14.118 1.00 85.50 100 VAL A C 1
ATOM 725 O O . VAL A 1 100 ? 3.487 -0.203 -14.561 1.00 85.50 100 VAL A O 1
ATOM 728 N N . GLU A 1 101 ? 1.753 -1.628 -14.486 1.00 84.56 101 GLU A N 1
ATOM 729 C CA . GLU A 1 101 ? 2.315 -2.562 -15.459 1.00 84.56 101 GLU A CA 1
ATOM 730 C C . GLU A 1 101 ? 2.413 -1.933 -16.858 1.00 84.56 101 GLU A C 1
ATOM 732 O O . GLU A 1 101 ? 3.458 -2.019 -17.510 1.00 84.56 101 GLU A O 1
ATOM 737 N N . ALA A 1 102 ? 1.364 -1.236 -17.307 1.00 87.44 102 ALA A N 1
ATOM 738 C CA . ALA A 1 102 ? 1.359 -0.528 -18.585 1.00 87.44 102 ALA A CA 1
ATOM 739 C C . ALA A 1 102 ? 2.435 0.569 -18.637 1.00 87.44 102 ALA A C 1
ATOM 741 O O . ALA A 1 102 ? 3.179 0.655 -19.618 1.00 87.44 102 ALA A O 1
ATOM 742 N N . LEU A 1 103 ? 2.568 1.360 -17.566 1.00 85.19 103 LEU A N 1
ATOM 743 C CA . LEU A 1 103 ? 3.636 2.356 -17.428 1.00 85.19 103 LEU A CA 1
ATOM 744 C C . LEU A 1 103 ? 5.021 1.711 -17.517 1.00 85.19 103 LEU A C 1
ATOM 746 O O . LEU A 1 103 ? 5.889 2.202 -18.238 1.00 85.19 103 LEU A O 1
ATOM 750 N N . SER A 1 104 ? 5.217 0.587 -16.831 1.00 82.62 104 SER A N 1
ATOM 751 C CA . SER A 1 104 ? 6.498 -0.121 -16.817 1.00 82.62 104 SER A CA 1
ATOM 752 C C . SER A 1 104 ? 6.858 -0.689 -18.191 1.00 82.62 104 SER A C 1
ATOM 754 O O . SER A 1 104 ? 7.995 -0.542 -18.643 1.00 82.62 104 SER A O 1
ATOM 756 N N . LYS A 1 105 ? 5.883 -1.265 -18.904 1.00 84.56 105 LYS A N 1
ATOM 757 C CA . LYS A 1 105 ? 6.050 -1.740 -20.288 1.00 84.56 105 LYS A CA 1
ATOM 758 C C . LYS A 1 105 ? 6.377 -0.598 -21.252 1.00 84.56 105 LYS A C 1
ATOM 760 O O . LYS A 1 105 ? 7.252 -0.751 -22.102 1.00 84.56 105 LYS A O 1
ATOM 765 N N . MET A 1 106 ? 5.719 0.552 -21.104 1.00 85.75 106 MET A N 1
ATOM 766 C CA . MET A 1 106 ? 5.989 1.741 -21.916 1.00 85.75 106 MET A CA 1
ATOM 767 C C . MET A 1 106 ? 7.410 2.272 -21.684 1.00 85.75 106 MET A C 1
ATOM 769 O O . MET A 1 106 ? 8.120 2.566 -22.646 1.00 85.75 106 MET A O 1
ATOM 773 N N . LEU A 1 107 ? 7.851 2.344 -20.425 1.00 82.06 107 LEU A N 1
ATOM 774 C CA . LEU A 1 107 ? 9.221 2.735 -20.084 1.00 82.06 107 LEU A CA 1
ATOM 775 C C . LEU A 1 107 ? 10.244 1.747 -20.655 1.00 82.06 107 LEU A C 1
ATOM 777 O O . LEU A 1 107 ? 11.223 2.171 -21.265 1.00 82.06 107 LEU A O 1
ATOM 781 N N . ALA A 1 108 ? 9.994 0.440 -20.533 1.00 81.88 108 ALA A N 1
ATOM 782 C CA . ALA A 1 108 ? 10.861 -0.590 -21.101 1.00 81.88 108 ALA A CA 1
ATOM 783 C C . ALA A 1 108 ? 10.973 -0.477 -22.632 1.00 81.88 108 ALA A C 1
ATOM 785 O O . ALA A 1 108 ? 12.072 -0.579 -23.180 1.00 81.88 108 ALA A O 1
ATOM 786 N N . ALA A 1 109 ? 9.862 -0.207 -23.325 1.00 85.50 109 ALA A N 1
ATOM 787 C CA . ALA A 1 109 ? 9.859 0.030 -24.767 1.00 85.50 109 ALA A CA 1
ATOM 788 C C . ALA A 1 109 ? 10.655 1.292 -25.148 1.00 85.50 109 ALA A C 1
ATOM 790 O O . ALA A 1 109 ? 11.436 1.254 -26.100 1.00 85.50 109 ALA A O 1
ATOM 791 N N . GLY A 1 110 ? 10.513 2.379 -24.380 1.00 83.88 110 GLY A N 1
ATOM 792 C CA . GLY A 1 110 ? 11.288 3.608 -24.567 1.00 83.88 110 GLY A CA 1
ATOM 793 C C . GLY A 1 110 ? 12.794 3.396 -24.388 1.00 83.88 110 GLY A C 1
ATOM 794 O O . GLY A 1 110 ? 13.583 3.854 -25.213 1.00 83.88 110 GLY A O 1
ATOM 795 N N . VAL A 1 111 ? 13.196 2.635 -23.365 1.00 80.56 111 VAL A N 1
ATOM 796 C CA . VAL A 1 111 ? 14.605 2.264 -23.155 1.00 80.56 111 VAL A CA 1
ATOM 797 C C . VAL A 1 111 ? 15.114 1.402 -24.309 1.00 80.56 111 VAL A C 1
ATOM 799 O O . VAL A 1 111 ? 16.177 1.689 -24.852 1.00 80.56 111 VAL A O 1
ATOM 802 N N . ASN A 1 112 ? 14.352 0.392 -24.742 1.00 81.56 112 ASN A N 1
ATOM 803 C CA . ASN A 1 112 ? 14.757 -0.47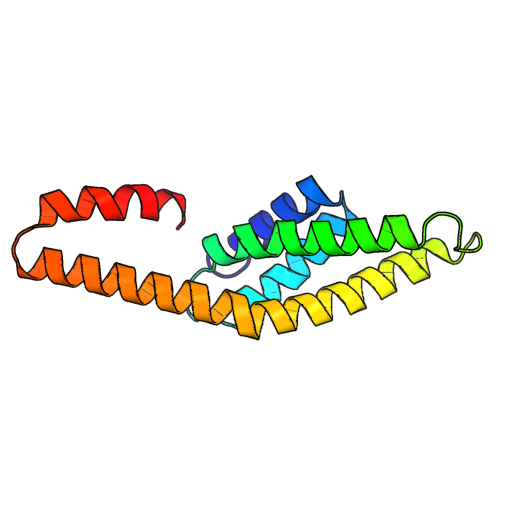1 -25.853 1.00 81.56 112 ASN A CA 1
ATOM 804 C C . ASN A 1 112 ? 14.935 0.318 -27.165 1.00 81.56 112 ASN A C 1
ATOM 806 O O . ASN A 1 112 ? 15.906 0.113 -27.888 1.00 81.56 112 ASN A O 1
ATOM 810 N N . PHE A 1 113 ? 14.051 1.282 -27.443 1.00 85.06 113 PHE A N 1
ATOM 811 C CA . PHE A 1 113 ? 14.196 2.183 -28.589 1.00 85.06 113 PHE A CA 1
ATOM 812 C C . PHE A 1 113 ? 15.526 2.954 -28.558 1.00 85.06 113 PHE A C 1
ATOM 814 O O . PHE A 1 113 ? 16.206 3.042 -29.582 1.00 85.06 113 PHE A O 1
ATOM 821 N N . MET A 1 114 ? 15.922 3.465 -27.387 1.00 82.56 114 MET A N 1
ATOM 822 C CA . MET A 1 114 ? 17.189 4.186 -27.212 1.00 82.56 114 MET A CA 1
ATOM 823 C C . MET A 1 114 ? 18.413 3.278 -27.353 1.00 82.56 114 MET A C 1
ATOM 825 O O . MET A 1 114 ? 19.420 3.714 -27.905 1.00 82.56 114 MET A O 1
ATOM 829 N N . VAL A 1 115 ? 18.328 2.026 -26.892 1.00 80.69 115 VAL A N 1
ATOM 830 C CA . VAL A 1 115 ? 19.403 1.029 -27.039 1.00 80.69 115 VAL A CA 1
ATOM 831 C C . VAL A 1 115 ? 19.660 0.725 -28.517 1.00 80.69 115 VAL A C 1
ATOM 833 O O . VAL A 1 115 ? 20.808 0.725 -28.944 1.00 80.69 115 VAL A O 1
ATOM 836 N N . VAL A 1 116 ? 18.602 0.519 -29.308 1.00 84.31 116 VAL A N 1
ATOM 837 C CA . VAL A 1 116 ? 18.713 0.172 -30.739 1.00 84.31 116 VAL A CA 1
ATOM 838 C C . VAL A 1 116 ? 19.278 1.320 -31.591 1.00 84.31 116 VAL A C 1
ATOM 840 O O . VAL A 1 116 ? 19.855 1.063 -32.642 1.00 84.31 116 VAL A O 1
ATOM 843 N N . HIS A 1 117 ? 19.143 2.573 -31.148 1.00 86.38 117 HIS A N 1
ATOM 844 C CA . HIS A 1 117 ? 19.651 3.755 -31.860 1.00 86.38 117 HIS A CA 1
ATOM 845 C C . HIS A 1 117 ? 21.005 4.263 -31.324 1.00 86.38 117 HIS A C 1
ATOM 847 O O . HIS A 1 117 ? 21.375 5.399 -31.613 1.00 86.38 117 HIS A O 1
ATOM 853 N N . ASP A 1 118 ? 21.721 3.474 -30.509 1.00 80.56 118 ASP A N 1
ATOM 854 C CA . ASP A 1 118 ? 22.975 3.872 -29.837 1.00 80.56 118 ASP A CA 1
ATOM 855 C C . ASP A 1 118 ? 22.847 5.150 -28.973 1.00 80.56 118 ASP A C 1
ATOM 857 O O . ASP A 1 118 ? 23.824 5.815 -28.626 1.00 80.56 118 ASP A O 1
ATOM 861 N N . MET A 1 119 ? 21.626 5.481 -28.541 1.00 80.94 119 MET A N 1
ATOM 862 C CA . MET A 1 119 ? 21.303 6.647 -27.707 1.00 80.94 119 MET A CA 1
ATOM 863 C C . MET A 1 119 ? 21.392 6.330 -26.205 1.00 80.94 119 MET A C 1
ATOM 865 O O . MET A 1 119 ? 20.741 6.975 -25.381 1.00 80.94 119 MET A O 1
ATOM 869 N N . LEU A 1 120 ? 22.229 5.357 -25.826 1.00 71.94 120 LEU A N 1
ATOM 870 C CA . LEU A 1 120 ? 22.457 4.931 -24.439 1.00 71.94 120 LEU A CA 1
ATOM 871 C C . LEU A 1 120 ? 22.733 6.081 -23.444 1.00 71.94 120 LEU A C 1
ATOM 873 O O . LEU A 1 120 ? 22.227 5.997 -22.325 1.00 71.94 120 LEU A O 1
ATOM 877 N N . PRO A 1 121 ? 23.439 7.179 -23.800 1.00 75.44 121 PRO A N 1
ATOM 878 C CA . PRO A 1 121 ? 23.624 8.308 -22.883 1.00 75.44 121 PRO A CA 1
ATOM 879 C C . PRO A 1 121 ? 22.311 8.984 -22.458 1.00 75.44 121 PRO A C 1
ATOM 881 O O . PRO A 1 121 ? 22.218 9.507 -21.350 1.00 75.44 121 PRO A O 1
ATOM 884 N N . LEU A 1 122 ? 21.285 8.960 -23.315 1.00 74.56 122 LEU A N 1
ATOM 885 C CA . LEU A 1 122 ? 19.966 9.533 -23.030 1.00 74.56 122 LEU A CA 1
ATOM 886 C C . LEU A 1 122 ? 19.074 8.570 -22.239 1.00 74.56 122 LEU A C 1
ATOM 888 O O . LEU A 1 122 ? 18.186 9.022 -21.518 1.00 74.56 122 LEU A O 1
ATOM 892 N N . ALA A 1 123 ? 19.346 7.262 -22.299 1.00 71.06 123 ALA A N 1
ATOM 893 C CA . ALA A 1 123 ? 18.648 6.275 -21.480 1.00 71.06 123 ALA A CA 1
ATOM 894 C C . ALA A 1 123 ? 18.880 6.518 -19.978 1.00 71.06 123 ALA A C 1
ATOM 896 O O . ALA A 1 123 ? 17.954 6.342 -19.188 1.00 71.06 123 ALA A O 1
ATOM 897 N N . SER A 1 124 ? 20.065 7.000 -19.580 1.00 74.62 124 SER A N 1
ATOM 898 C CA . SER A 1 124 ? 20.388 7.331 -18.182 1.00 74.62 124 SER A CA 1
ATOM 899 C C . SER A 1 124 ? 19.415 8.341 -17.561 1.00 74.62 124 SER A C 1
ATOM 901 O O . SER A 1 124 ? 19.001 8.149 -16.421 1.00 74.62 124 SER A O 1
ATOM 903 N N . ILE A 1 125 ? 18.947 9.333 -18.334 1.00 75.44 125 ILE A N 1
ATOM 904 C CA . ILE A 1 125 ? 17.977 10.352 -17.883 1.00 75.44 125 ILE A CA 1
ATOM 905 C C . ILE A 1 125 ? 16.653 9.715 -17.433 1.00 75.44 125 ILE A C 1
ATOM 907 O O . ILE A 1 125 ? 16.014 10.208 -16.507 1.00 75.44 125 ILE A O 1
ATOM 911 N N . PHE A 1 126 ? 16.244 8.611 -18.065 1.00 69.69 126 PHE A N 1
ATOM 912 C CA . PHE A 1 126 ? 15.016 7.891 -17.718 1.00 69.69 126 PHE A CA 1
ATOM 913 C C . PHE A 1 126 ? 15.257 6.774 -16.703 1.00 69.69 126 PHE A C 1
ATOM 915 O O . PHE A 1 126 ? 14.425 6.555 -15.825 1.00 69.69 126 PHE A O 1
ATOM 922 N N . VAL A 1 127 ? 16.392 6.079 -16.800 1.00 70.44 127 VAL A N 1
ATOM 923 C CA . VAL A 1 127 ? 16.724 4.921 -15.962 1.00 70.44 127 VAL A CA 1
ATOM 924 C C . VAL A 1 127 ? 17.094 5.333 -14.534 1.00 70.44 127 VAL A C 1
ATOM 926 O O . VAL A 1 127 ? 16.755 4.611 -13.598 1.00 70.44 127 VAL A O 1
ATOM 929 N N . GLU A 1 128 ? 17.756 6.471 -14.318 1.00 74.69 128 GLU A N 1
ATOM 930 C CA . GLU A 1 128 ? 18.140 6.912 -12.966 1.00 74.69 128 GLU A CA 1
ATOM 931 C C . GLU A 1 128 ? 16.956 7.275 -12.058 1.00 74.69 128 GLU A C 1
ATOM 933 O O . GLU A 1 128 ? 16.921 6.770 -10.936 1.00 74.69 128 GLU A O 1
ATOM 938 N N . PRO A 1 129 ? 15.946 8.044 -12.504 1.00 67.69 129 PRO A N 1
ATOM 939 C CA . PRO A 1 129 ? 14.728 8.254 -11.721 1.00 67.69 129 PRO A CA 1
ATOM 940 C C . PRO A 1 129 ? 13.966 6.947 -11.478 1.00 67.69 129 PRO A C 1
ATOM 942 O O . PRO A 1 129 ? 13.458 6.712 -10.384 1.00 67.69 129 PRO A O 1
ATOM 945 N N . ALA A 1 130 ? 13.930 6.072 -12.487 1.00 66.25 130 ALA A N 1
ATOM 946 C CA . ALA A 1 130 ? 13.318 4.753 -12.395 1.00 66.25 130 ALA A CA 1
ATOM 947 C C . ALA A 1 130 ? 13.972 3.887 -11.309 1.00 66.25 130 ALA A C 1
ATOM 949 O O . ALA A 1 130 ? 13.258 3.255 -10.543 1.00 66.25 130 ALA A O 1
ATOM 950 N N . LYS A 1 131 ? 15.306 3.892 -11.183 1.00 64.69 131 LYS A N 1
ATOM 951 C CA . LYS A 1 131 ? 16.032 3.128 -10.146 1.00 64.69 131 LYS A CA 1
ATOM 952 C C . LYS A 1 131 ? 15.620 3.477 -8.714 1.00 64.69 131 LYS A C 1
ATOM 954 O O . LYS A 1 131 ? 15.822 2.663 -7.830 1.00 64.69 131 LYS A O 1
ATOM 959 N N . ILE A 1 132 ? 15.083 4.673 -8.473 1.00 57.81 132 ILE A N 1
ATOM 960 C CA . ILE A 1 132 ? 14.584 5.088 -7.150 1.00 57.81 132 ILE A CA 1
ATOM 961 C C . ILE A 1 132 ? 13.189 4.487 -6.881 1.00 57.81 132 ILE A C 1
ATOM 963 O O . ILE A 1 132 ? 12.765 4.366 -5.734 1.00 57.81 132 ILE A O 1
ATOM 967 N N . LEU A 1 133 ? 12.475 4.112 -7.944 1.00 54.16 133 LEU A N 1
ATOM 968 C CA . LEU A 1 133 ? 11.126 3.545 -7.932 1.00 54.16 133 LEU A CA 1
ATOM 969 C C . LEU A 1 133 ? 11.116 2.005 -8.025 1.00 54.16 133 LEU A C 1
ATOM 971 O O . LEU A 1 133 ? 10.028 1.426 -7.970 1.00 54.16 133 LEU A O 1
ATOM 975 N N . PHE A 1 134 ? 12.286 1.366 -8.182 1.00 52.72 134 PHE A N 1
ATOM 976 C CA . PHE A 1 134 ? 12.500 -0.080 -8.347 1.00 52.72 134 PHE A CA 1
ATOM 977 C C . PHE A 1 134 ? 13.334 -0.691 -7.216 1.00 52.72 134 PHE A C 1
ATOM 979 O O . PHE A 1 134 ? 14.152 0.031 -6.608 1.00 52.72 134 PHE A O 1
#

pLDDT: mean 89.05, std 9.4, range [52.72, 98.12]

InterPro domains:
  IPR003352 Phosphotransferase system, EIIC [PF02378] (1-117)
  IPR013014 Phosphotransferase system, EIIC component, type 2 [PS51104] (1-134)
  IPR050893 Sugar Phosphotransferase System (PTS) [PTHR30181] (1-134)

Secondary structure (DSSP, 8-state):
-TTTHHHHHHHHHHHHHHHHHHHHHHHHHHHHHHHHT-SS--HHHHHHHHHHHHHHHHHHHHHHTTTSPTT-HHHHHHHHHHHHHHHHHHHIIIIIHHHHHHHHHHHHHHHHHHHHTT-HHHHHHHHHHHHHH-

Radius of gyration: 18.1 Å; chains: 1; bounding box: 44×21×57 Å

Foldseek 3Di:
DQLQDVLLQLQLVLLCVQANNLRSLLSSLLSVLQSVLDPDRPLVLSNVSSNVSSNVLNVVCVVCPPVDDPPCVVVCSVVVSVVSSVVSSPCSSVPVNVVVVVVVVVLVVVLVVCVVVVVNVVNCVSVVVVVVSD

Organism: Escherichia coli (NCBI:txid562)